Protein AF-A0A645DK52-F1 (afdb_monomer_lite)

Foldseek 3Di:
DPVCCCVVPPLVNDDDDPDPVVVVVVVVVLVPDPCNVVSNVVSVVVVVVPDDPVVVVVVCVVVPDDPVVVPPDDDDPPPPPPPDDDD

pLDDT: mean 84.39, std 19.49, range [41.69, 98.5]

Sequence (87 aa):
MGNFSELEEKYGLLFNYSDSEEALKKAVELIKDPELKKTWGIKRAALLKDKIDVTEFMVKLIEGIPKEERRGKKGVSVSTVSDENHV

Radius of gyration: 21.77 Å; chains: 1; bounding box: 35×36×57 Å

Organism: NCBI:txid1076179

Structure (mmCIF, N/CA/C/O backbone):
data_AF-A0A645DK52-F1
#
_entry.id   AF-A0A645DK52-F1
#
loop_
_atom_site.group_PDB
_atom_site.id
_atom_site.type_symbol
_atom_site.label_atom_id
_atom_site.label_alt_id
_atom_site.label_comp_id
_atom_site.label_asym_id
_atom_site.label_entity_id
_atom_site.label_seq_id
_atom_site.pdbx_PDB_ins_code
_atom_site.Cartn_x
_atom_site.Cartn_y
_atom_site.Cartn_z
_atom_site.occupancy
_atom_site.B_iso_or_equiv
_atom_site.auth_seq_id
_atom_site.auth_comp_id
_atom_site.auth_asym_id
_atom_site.auth_atom_id
_atom_site.pdbx_PDB_model_num
ATOM 1 N N . MET A 1 1 ? 4.493 -16.176 0.493 1.00 60.97 1 MET A N 1
ATOM 2 C CA . MET A 1 1 ? 4.524 -15.169 1.578 1.00 60.97 1 MET A CA 1
ATOM 3 C C . MET A 1 1 ? 3.083 -14.809 1.932 1.00 60.97 1 MET A C 1
ATOM 5 O O . MET A 1 1 ? 2.471 -14.078 1.176 1.00 60.97 1 MET A O 1
ATOM 9 N N . GLY A 1 2 ? 2.507 -15.355 3.011 1.00 76.25 2 GLY A N 1
ATOM 10 C CA . GLY A 1 2 ? 1.070 -15.177 3.307 1.00 76.25 2 GLY A CA 1
ATOM 11 C C . GLY A 1 2 ? 0.689 -13.834 3.945 1.00 76.25 2 GLY A C 1
ATOM 12 O O . GLY A 1 2 ? -0.462 -13.426 3.881 1.00 76.25 2 GLY A O 1
ATOM 13 N N . ASN A 1 3 ? 1.650 -13.121 4.539 1.00 81.75 3 ASN A N 1
ATOM 14 C CA . ASN A 1 3 ? 1.369 -11.880 5.275 1.00 81.75 3 ASN A CA 1
ATOM 15 C C . ASN A 1 3 ? 1.237 -10.647 4.366 1.00 81.75 3 ASN A C 1
ATOM 17 O O . ASN A 1 3 ? 0.830 -9.587 4.832 1.00 81.75 3 ASN A O 1
ATOM 21 N N . PHE A 1 4 ? 1.604 -10.774 3.089 1.00 89.31 4 PHE A N 1
ATOM 22 C CA . PHE A 1 4 ? 1.632 -9.666 2.133 1.00 89.31 4 PHE A CA 1
ATOM 23 C C . PHE A 1 4 ? 0.793 -9.916 0.878 1.00 89.31 4 PHE A C 1
ATOM 25 O O . PHE A 1 4 ? 0.690 -9.018 0.046 1.00 89.31 4 PHE A O 1
ATOM 32 N N . SER A 1 5 ? 0.157 -11.086 0.756 1.00 91.25 5 SER A N 1
ATOM 33 C CA . SER A 1 5 ? -0.690 -11.424 -0.393 1.00 91.25 5 SER A CA 1
ATOM 34 C C . SER A 1 5 ? -1.818 -10.414 -0.571 1.00 91.25 5 SER A C 1
ATOM 36 O O . SER A 1 5 ? -2.122 -10.037 -1.689 1.00 91.25 5 SER A O 1
ATOM 38 N N . GLU A 1 6 ? -2.383 -9.863 0.507 1.00 94.44 6 GLU A N 1
ATOM 39 C CA . GLU A 1 6 ? -3.406 -8.819 0.374 1.00 94.44 6 GLU A CA 1
ATOM 40 C C . GLU A 1 6 ? -2.843 -7.506 -0.211 1.00 94.44 6 GLU A C 1
ATOM 42 O O . GLU A 1 6 ? -3.496 -6.848 -1.022 1.00 94.44 6 GLU A O 1
ATOM 47 N N . LEU A 1 7 ? -1.618 -7.118 0.160 1.00 95.56 7 LEU A N 1
ATOM 48 C CA . LEU A 1 7 ? -0.982 -5.922 -0.401 1.00 95.56 7 LEU A CA 1
ATOM 49 C C . LEU A 1 7 ? -0.688 -6.093 -1.889 1.00 95.56 7 LEU A C 1
ATOM 51 O O . LEU A 1 7 ? -0.832 -5.133 -2.640 1.00 95.56 7 LEU A O 1
ATOM 55 N N . GLU A 1 8 ? -0.291 -7.290 -2.304 1.00 94.50 8 GLU A N 1
ATOM 56 C CA . GLU A 1 8 ? -0.000 -7.616 -3.697 1.00 94.50 8 GLU A CA 1
ATOM 57 C C . GLU A 1 8 ? -1.284 -7.803 -4.518 1.00 94.50 8 GLU A C 1
ATOM 59 O O . GLU A 1 8 ? -1.543 -7.043 -5.449 1.00 94.50 8 GLU A O 1
ATOM 64 N N . GLU A 1 9 ? -2.126 -8.758 -4.131 1.00 93.81 9 GLU A N 1
ATOM 65 C CA . GLU A 1 9 ? -3.275 -9.222 -4.913 1.00 93.81 9 GLU A CA 1
ATOM 66 C C . GLU A 1 9 ? -4.465 -8.258 -4.850 1.00 93.81 9 GLU A C 1
ATOM 68 O O . GLU A 1 9 ? -5.124 -8.021 -5.862 1.00 93.81 9 GLU A O 1
ATOM 73 N N . LYS A 1 10 ? -4.758 -7.687 -3.673 1.00 95.19 10 LYS A N 1
ATOM 74 C CA . LYS A 1 10 ? -5.967 -6.871 -3.469 1.00 95.19 10 LYS A CA 1
ATOM 75 C C . LYS A 1 10 ? -5.714 -5.384 -3.681 1.00 95.19 10 LYS A C 1
ATOM 77 O O . LYS A 1 10 ? -6.522 -4.709 -4.315 1.00 95.19 10 LYS A O 1
ATOM 82 N N . TYR A 1 11 ? -4.617 -4.857 -3.139 1.00 96.62 11 TYR A N 1
ATOM 83 C CA . TYR A 1 11 ? -4.355 -3.412 -3.162 1.00 96.62 11 TYR A CA 1
ATOM 84 C C . TYR A 1 11 ? -3.296 -2.983 -4.187 1.00 96.62 11 TYR A C 1
ATOM 86 O O . TYR A 1 11 ? -3.194 -1.792 -4.490 1.00 96.62 11 TYR A O 1
ATOM 94 N N . GLY A 1 12 ? -2.512 -3.916 -4.740 1.00 96.12 12 GLY A N 1
ATOM 95 C CA . GLY A 1 12 ? -1.441 -3.615 -5.694 1.00 96.12 12 GLY A CA 1
ATOM 96 C C . GLY A 1 12 ? -0.390 -2.642 -5.144 1.00 96.12 12 GLY A C 1
ATOM 97 O O . GLY A 1 12 ? 0.086 -1.774 -5.883 1.00 96.12 12 GLY A O 1
ATOM 98 N N . LEU A 1 13 ? -0.109 -2.734 -3.843 1.00 96.88 13 LEU A N 1
ATOM 99 C CA . LEU A 1 13 ? 0.855 -1.937 -3.073 1.00 96.88 13 LEU A CA 1
ATOM 100 C C . LEU A 1 13 ? 2.206 -2.644 -2.897 1.00 96.88 13 LEU A C 1
ATOM 102 O O . LEU A 1 13 ? 3.138 -2.056 -2.353 1.00 96.88 13 LEU A O 1
ATOM 106 N N . LEU A 1 14 ? 2.314 -3.893 -3.342 1.00 95.50 14 LEU A N 1
ATOM 107 C CA . LEU A 1 14 ? 3.541 -4.672 -3.323 1.00 95.50 14 LEU A CA 1
ATOM 108 C C . LEU A 1 14 ? 3.684 -5.408 -4.653 1.00 95.50 14 LEU A C 1
ATOM 110 O O . LEU A 1 14 ? 2.701 -5.910 -5.189 1.00 95.50 14 LEU A O 1
ATOM 114 N N . PHE A 1 15 ? 4.912 -5.477 -5.152 1.00 95.19 15 PHE A N 1
ATOM 115 C CA . PHE A 1 15 ? 5.289 -6.409 -6.203 1.00 95.19 15 PHE A CA 1
ATOM 116 C C . PHE A 1 15 ? 6.309 -7.380 -5.621 1.00 95.19 15 PHE A C 1
ATOM 118 O O . PHE A 1 15 ? 7.313 -6.938 -5.057 1.00 95.19 15 PHE A O 1
ATOM 125 N N . ASN A 1 16 ? 6.052 -8.678 -5.736 1.00 93.00 16 ASN A N 1
ATOM 126 C CA . ASN A 1 16 ? 6.976 -9.711 -5.302 1.00 93.00 16 ASN A CA 1
ATOM 127 C C . ASN A 1 16 ? 7.600 -10.403 -6.521 1.00 93.00 16 ASN A C 1
ATOM 129 O O . ASN A 1 16 ? 6.894 -10.929 -7.376 1.00 93.00 16 ASN A O 1
ATOM 133 N N . TYR A 1 17 ? 8.929 -10.433 -6.578 1.00 94.94 17 TYR A N 1
ATOM 134 C CA . TYR A 1 17 ? 9.688 -11.079 -7.648 1.00 94.94 17 TYR A CA 1
ATOM 135 C C . TYR A 1 17 ? 10.705 -12.035 -7.031 1.00 94.94 17 TYR A C 1
ATOM 137 O O . TYR A 1 17 ? 11.395 -11.678 -6.075 1.00 94.94 17 TYR A O 1
ATOM 145 N N . SER A 1 18 ? 10.804 -13.252 -7.567 1.00 94.75 18 SER A N 1
ATOM 146 C CA . SER A 1 18 ? 11.876 -14.191 -7.210 1.00 94.75 18 SER A CA 1
ATOM 147 C C . SER A 1 18 ? 13.191 -13.877 -7.926 1.00 94.75 18 SER A C 1
ATOM 149 O O . SER A 1 18 ? 14.249 -14.301 -7.469 1.00 94.75 18 SER A O 1
ATOM 151 N N . ASP A 1 19 ? 13.110 -13.146 -9.038 1.00 97.94 19 ASP A N 1
ATOM 152 C CA . ASP A 1 19 ? 14.229 -12.743 -9.878 1.00 97.94 19 ASP A CA 1
ATOM 153 C C . ASP A 1 19 ? 14.576 -11.260 -9.647 1.00 97.94 19 ASP A C 1
ATOM 155 O O . ASP A 1 19 ? 13.705 -10.382 -9.627 1.00 97.94 19 ASP A O 1
ATOM 159 N N . SER A 1 20 ? 15.861 -10.972 -9.444 1.00 97.50 20 SER A N 1
ATOM 160 C CA . SER A 1 20 ? 16.345 -9.621 -9.158 1.00 97.50 20 SER A CA 1
ATOM 161 C C . SER A 1 20 ? 16.345 -8.700 -10.381 1.00 97.50 20 SER A C 1
ATOM 163 O O . SER A 1 20 ? 16.164 -7.490 -10.220 1.00 97.50 20 SER A O 1
ATOM 165 N N . GLU A 1 21 ? 16.518 -9.228 -11.593 1.00 98.19 21 GLU A N 1
ATOM 166 C CA . GLU A 1 21 ? 16.449 -8.448 -12.829 1.00 98.19 21 GLU A CA 1
ATOM 167 C C . GLU A 1 21 ? 15.013 -7.998 -13.107 1.00 98.19 21 GLU A C 1
ATOM 169 O O . GLU A 1 21 ? 14.785 -6.839 -13.470 1.00 98.19 21 GLU A O 1
ATOM 174 N N . GLU A 1 22 ? 14.028 -8.867 -12.863 1.00 98.00 22 GLU A N 1
ATOM 175 C CA . GLU A 1 22 ? 12.609 -8.507 -12.964 1.00 98.00 22 GLU A CA 1
ATOM 176 C C . GLU A 1 22 ? 12.230 -7.416 -11.956 1.00 98.00 22 GLU A C 1
ATOM 178 O O . GLU A 1 22 ? 11.592 -6.420 -12.323 1.00 98.00 22 GLU A O 1
ATOM 183 N N . ALA A 1 23 ? 12.693 -7.550 -10.708 1.00 97.88 23 ALA A N 1
ATOM 184 C CA . ALA A 1 23 ? 12.487 -6.543 -9.673 1.00 97.88 23 ALA A CA 1
ATOM 185 C C . ALA A 1 23 ? 13.090 -5.186 -10.068 1.00 97.88 23 ALA A C 1
ATOM 187 O O . ALA A 1 23 ? 12.434 -4.145 -9.948 1.00 97.88 23 ALA A O 1
ATOM 188 N N . LEU A 1 24 ? 14.325 -5.186 -10.584 1.00 98.38 24 LEU A N 1
ATOM 189 C CA . LEU A 1 24 ? 15.009 -3.969 -11.016 1.00 98.38 24 LEU A CA 1
ATOM 190 C C . LEU A 1 24 ? 14.298 -3.316 -12.204 1.00 98.38 24 LEU A C 1
ATOM 192 O O . LEU A 1 24 ? 14.091 -2.100 -12.215 1.00 98.38 24 LEU A O 1
ATOM 196 N N . LYS A 1 25 ? 13.872 -4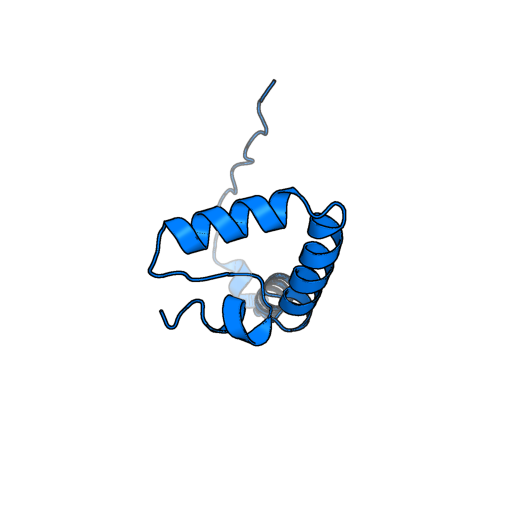.115 -13.187 1.00 98.50 25 LYS A N 1
ATOM 197 C CA . LYS A 1 25 ? 13.107 -3.629 -14.338 1.00 98.50 25 LYS A CA 1
ATOM 198 C C . LYS A 1 25 ? 11.816 -2.954 -13.888 1.00 98.50 25 LYS A C 1
ATOM 200 O O . LYS A 1 25 ? 11.512 -1.860 -14.370 1.00 98.50 25 LYS A O 1
ATOM 205 N N . LYS A 1 26 ? 11.097 -3.552 -12.932 1.00 98.00 26 LYS A N 1
ATOM 206 C CA . LYS A 1 26 ? 9.883 -2.949 -12.380 1.00 98.00 26 LYS A CA 1
ATOM 207 C C . LYS A 1 26 ? 10.181 -1.656 -11.627 1.00 98.00 26 LYS A C 1
ATOM 209 O O . LYS A 1 26 ? 9.469 -0.676 -11.813 1.00 98.00 26 LYS A O 1
ATOM 214 N N . ALA A 1 27 ? 11.245 -1.609 -10.828 1.00 98.00 27 ALA A N 1
ATOM 215 C CA . ALA A 1 27 ? 11.640 -0.390 -10.126 1.00 98.00 27 ALA A CA 1
ATOM 216 C C . ALA A 1 27 ? 11.914 0.772 -11.100 1.00 98.00 27 ALA A C 1
ATOM 218 O O . ALA A 1 27 ? 11.415 1.879 -10.901 1.00 98.00 27 ALA A O 1
ATOM 219 N N . VAL A 1 28 ? 12.641 0.511 -12.191 1.00 98.38 28 VAL A N 1
ATOM 220 C CA . VAL A 1 28 ? 12.909 1.511 -13.238 1.00 98.38 28 VAL A CA 1
ATOM 221 C C . VAL A 1 28 ? 11.628 1.94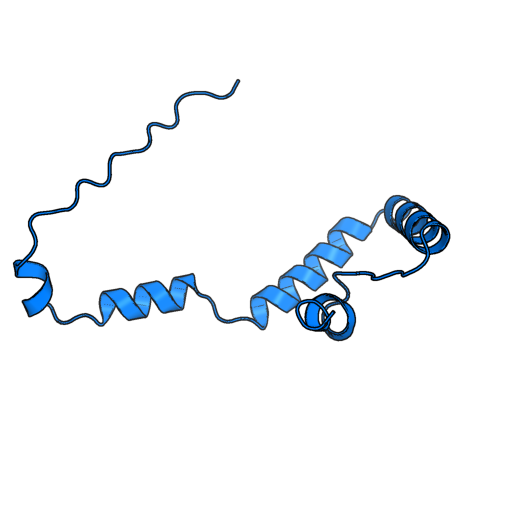1 -13.958 1.00 98.38 28 VAL A C 1
ATOM 223 O O . VAL A 1 28 ? 11.483 3.121 -14.273 1.00 98.38 28 VAL A O 1
ATOM 226 N N . GLU A 1 29 ? 10.704 1.015 -14.223 1.00 98.25 29 GLU A N 1
ATOM 227 C CA . GLU A 1 29 ? 9.381 1.328 -14.781 1.00 98.25 29 GLU A CA 1
ATOM 228 C C . GLU A 1 29 ? 8.610 2.290 -13.867 1.00 98.25 29 GLU A C 1
ATOM 230 O O . GLU A 1 29 ? 8.138 3.323 -14.334 1.00 98.25 29 GLU A O 1
ATOM 235 N N . LEU A 1 30 ? 8.545 1.996 -12.564 1.00 97.94 30 LEU A N 1
ATOM 236 C CA . LEU A 1 30 ? 7.814 2.813 -11.593 1.00 97.94 30 LEU A CA 1
ATOM 237 C C . LEU A 1 30 ? 8.400 4.225 -11.484 1.00 97.94 30 LEU A C 1
ATOM 239 O O . LEU A 1 30 ? 7.652 5.194 -11.506 1.00 97.94 30 LEU A O 1
ATOM 243 N N . ILE A 1 31 ? 9.728 4.366 -11.418 1.00 97.44 31 ILE A N 1
ATOM 244 C CA . ILE A 1 31 ? 10.387 5.680 -11.286 1.00 97.44 31 ILE A CA 1
ATOM 245 C C . ILE A 1 31 ? 10.103 6.596 -12.491 1.00 97.44 31 ILE A C 1
ATOM 247 O O . ILE A 1 31 ? 10.147 7.818 -12.360 1.00 97.44 31 ILE A O 1
ATOM 251 N N . LYS A 1 32 ? 9.802 6.026 -13.662 1.00 98.19 32 LYS A N 1
ATOM 252 C CA . LYS A 1 32 ? 9.478 6.785 -14.878 1.00 98.19 32 LYS A CA 1
ATOM 253 C C . LYS A 1 32 ? 8.022 7.246 -14.945 1.00 98.19 32 LYS A C 1
ATOM 255 O O . LYS A 1 32 ? 7.711 8.059 -15.812 1.00 98.19 32 LYS A O 1
ATOM 260 N N . ASP A 1 33 ? 7.144 6.746 -14.078 1.00 97.94 33 ASP A N 1
ATOM 261 C CA . ASP A 1 33 ? 5.736 7.138 -14.046 1.00 97.94 33 ASP A CA 1
ATOM 262 C C . ASP A 1 33 ? 5.556 8.445 -13.242 1.00 97.94 33 ASP A C 1
ATOM 264 O O . ASP A 1 33 ? 5.697 8.440 -12.013 1.00 97.94 33 ASP A O 1
ATOM 268 N N . PRO A 1 34 ? 5.220 9.579 -13.891 1.00 97.88 34 PRO A N 1
ATOM 269 C CA . PRO A 1 34 ? 5.024 10.849 -13.192 1.00 97.88 34 PRO A CA 1
ATOM 270 C C . PRO A 1 34 ? 3.795 10.842 -12.268 1.00 97.88 34 PRO A C 1
ATOM 272 O O . PRO A 1 34 ? 3.758 11.588 -11.290 1.00 97.88 34 PRO A O 1
ATOM 275 N N . GLU A 1 35 ? 2.808 9.980 -12.526 1.00 98.19 35 GLU A N 1
ATOM 276 C CA . GLU A 1 35 ? 1.581 9.878 -11.731 1.00 98.19 35 GLU A CA 1
ATOM 277 C C . GLU A 1 35 ? 1.693 8.832 -10.612 1.00 98.19 35 GLU A C 1
ATOM 279 O O . GLU A 1 35 ? 0.748 8.654 -9.833 1.00 98.19 35 GLU A O 1
ATOM 284 N N . LEU A 1 36 ? 2.850 8.170 -10.468 1.00 97.94 36 LEU A N 1
ATOM 285 C CA . LEU A 1 36 ? 3.053 7.058 -9.537 1.00 97.94 36 LEU A CA 1
ATOM 286 C C . LEU A 1 36 ? 2.569 7.398 -8.125 1.00 97.94 36 LEU A C 1
ATOM 288 O O . LEU A 1 36 ? 1.806 6.647 -7.515 1.00 97.94 36 LEU A O 1
ATOM 292 N N . LYS A 1 37 ? 2.967 8.566 -7.611 1.00 97.75 37 LYS A N 1
ATOM 293 C CA . LYS A 1 37 ? 2.625 9.008 -6.252 1.00 97.75 37 LYS A CA 1
ATOM 294 C C . LYS A 1 37 ? 1.115 9.148 -6.056 1.00 97.75 37 LYS A C 1
ATOM 296 O O . LYS A 1 37 ? 0.594 8.769 -5.007 1.00 97.75 37 LYS A O 1
ATOM 301 N N . LYS A 1 38 ? 0.408 9.664 -7.063 1.00 98.38 38 LYS A N 1
ATOM 302 C CA . LYS A 1 38 ? -1.050 9.816 -7.035 1.00 98.38 38 LYS A CA 1
ATOM 303 C C . LYS A 1 38 ? -1.731 8.452 -7.062 1.00 98.38 38 LYS A C 1
ATOM 305 O O . LYS A 1 38 ? -2.572 8.176 -6.209 1.00 98.38 38 LYS A O 1
ATOM 310 N N . THR A 1 39 ? -1.320 7.580 -7.980 1.00 97.94 39 THR A N 1
ATOM 311 C CA . THR A 1 39 ? -1.862 6.220 -8.109 1.00 97.94 39 THR A CA 1
ATOM 312 C C . THR A 1 39 ? -1.663 5.412 -6.825 1.00 97.94 39 THR A C 1
ATOM 314 O O . THR A 1 39 ? -2.595 4.775 -6.335 1.00 97.94 39 THR A O 1
ATOM 317 N N . TRP A 1 40 ? -0.478 5.483 -6.215 1.00 98.06 40 TRP A N 1
ATOM 318 C CA . TRP A 1 40 ? -0.193 4.818 -4.941 1.00 98.06 40 TRP A CA 1
ATOM 319 C C . TR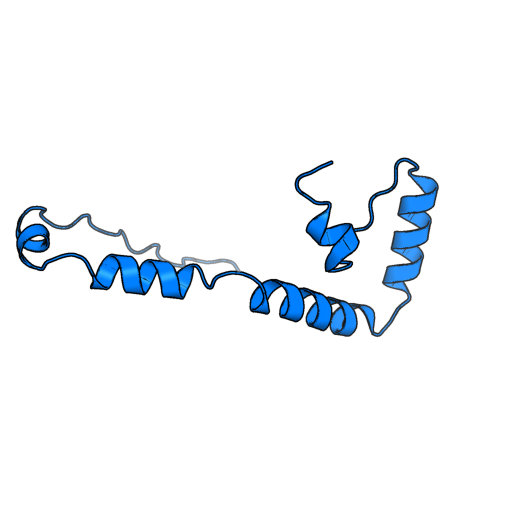P A 1 40 ? -0.950 5.434 -3.764 1.00 98.06 40 TRP A C 1
ATOM 321 O O . TRP A 1 40 ? -1.400 4.707 -2.879 1.00 98.06 40 TRP A O 1
ATOM 331 N N . GLY A 1 41 ? -1.160 6.753 -3.771 1.00 98.38 41 GLY A N 1
ATOM 332 C CA . GLY A 1 41 ? -2.018 7.430 -2.800 1.00 98.38 41 GLY A CA 1
ATOM 333 C C . GLY A 1 41 ? -3.452 6.894 -2.815 1.00 98.38 41 GLY A C 1
ATOM 334 O O . GLY A 1 41 ? -4.004 6.604 -1.754 1.00 98.38 41 GLY A O 1
ATOM 335 N N . ILE A 1 42 ? -4.023 6.683 -4.006 1.00 98.38 42 ILE A N 1
ATOM 336 C CA . ILE A 1 42 ? -5.368 6.108 -4.177 1.00 98.38 42 ILE A CA 1
ATOM 337 C C . ILE A 1 42 ? -5.417 4.667 -3.650 1.00 98.38 42 ILE A C 1
ATOM 339 O O . ILE A 1 42 ? -6.306 4.332 -2.868 1.00 98.38 42 ILE A O 1
ATOM 343 N 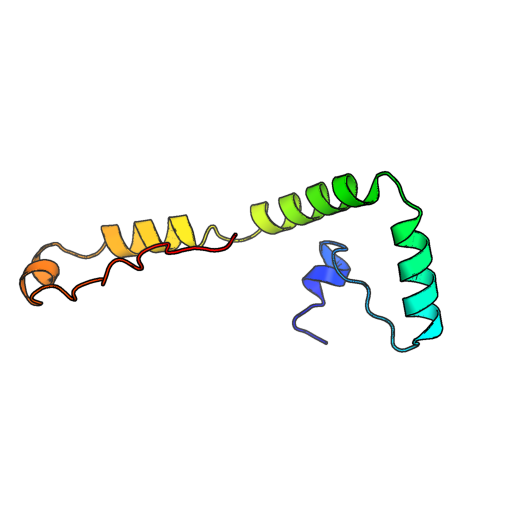N . LYS A 1 43 ? -4.435 3.830 -4.008 1.00 98.12 43 LYS A N 1
ATOM 344 C CA . LYS A 1 43 ? -4.334 2.444 -3.512 1.00 98.12 43 LYS A CA 1
ATOM 345 C C . LYS A 1 43 ? -4.233 2.382 -1.985 1.00 98.12 43 LYS A C 1
ATOM 347 O O . LYS A 1 43 ? -4.939 1.608 -1.341 1.00 98.12 43 LYS A O 1
ATOM 352 N N . ARG A 1 44 ? -3.402 3.244 -1.388 1.00 97.69 44 ARG A N 1
ATOM 353 C CA . ARG A 1 44 ? -3.262 3.363 0.071 1.00 97.69 44 ARG A CA 1
ATOM 354 C C . ARG A 1 44 ? -4.564 3.811 0.730 1.00 97.69 44 ARG A C 1
ATOM 356 O O . ARG A 1 44 ? -4.927 3.269 1.768 1.00 97.69 44 ARG A O 1
ATOM 363 N N . ALA A 1 45 ? -5.263 4.785 0.149 1.00 97.62 45 ALA A N 1
ATOM 364 C CA . ALA A 1 45 ? -6.549 5.244 0.667 1.00 97.62 45 ALA A CA 1
ATOM 365 C C . ALA A 1 45 ? -7.604 4.127 0.642 1.00 97.62 45 ALA A C 1
ATOM 367 O O . ALA A 1 45 ? -8.361 3.990 1.599 1.00 97.62 45 ALA A O 1
ATOM 368 N N . ALA A 1 46 ? -7.612 3.296 -0.407 1.00 97.50 46 ALA A N 1
ATOM 369 C CA . ALA A 1 46 ? -8.489 2.132 -0.486 1.00 97.50 46 ALA A CA 1
ATOM 370 C C . ALA A 1 46 ? -8.196 1.112 0.628 1.00 97.50 46 ALA A C 1
ATOM 372 O O . ALA A 1 46 ? -9.125 0.696 1.312 1.00 97.50 46 ALA A O 1
ATOM 373 N N . LEU A 1 47 ? -6.919 0.779 0.871 1.00 96.38 47 LEU A N 1
ATOM 374 C CA . LEU A 1 47 ? -6.514 -0.084 1.991 1.00 96.38 47 LEU A CA 1
ATOM 375 C C . LEU A 1 47 ? -6.987 0.481 3.334 1.00 96.38 47 LEU A C 1
ATOM 377 O O . LEU A 1 47 ? -7.625 -0.227 4.103 1.00 96.38 47 LEU A O 1
ATOM 381 N N . LEU A 1 48 ? -6.692 1.752 3.616 1.00 95.38 48 LEU A N 1
ATOM 382 C CA . LEU A 1 48 ? -7.032 2.365 4.903 1.00 95.38 48 LEU A CA 1
ATOM 383 C C . LEU A 1 48 ? -8.542 2.429 5.142 1.00 95.38 48 LEU A C 1
ATOM 385 O O . LEU A 1 48 ? -8.973 2.236 6.270 1.00 95.38 48 LEU A O 1
ATOM 389 N N . LYS A 1 49 ? -9.337 2.662 4.093 1.00 95.50 49 LYS A N 1
ATOM 390 C CA . LYS A 1 49 ? -10.801 2.675 4.185 1.00 95.50 49 LYS A CA 1
ATOM 391 C C . LYS A 1 49 ? -11.389 1.288 4.468 1.00 95.50 49 LYS A C 1
ATOM 393 O O . LYS A 1 49 ? -12.418 1.190 5.126 1.00 95.50 49 LYS A O 1
ATOM 398 N N . ASP A 1 50 ? -10.762 0.240 3.944 1.00 96.06 50 ASP A N 1
ATOM 399 C CA . ASP A 1 50 ? -11.203 -1.147 4.129 1.00 96.06 50 ASP A CA 1
ATOM 400 C C . ASP A 1 50 ? -10.844 -1.714 5.511 1.00 96.06 50 ASP A C 1
ATOM 402 O O . ASP A 1 50 ? -11.451 -2.690 5.958 1.00 96.06 50 ASP A O 1
ATOM 406 N N . LYS A 1 51 ? -9.814 -1.168 6.168 1.00 94.44 51 LYS A N 1
ATOM 407 C CA . LYS A 1 51 ? -9.346 -1.645 7.473 1.00 94.44 51 LYS A CA 1
ATOM 408 C C . LYS A 1 51 ? -10.056 -0.929 8.615 1.00 94.44 51 LYS A C 1
ATOM 410 O O . LYS A 1 51 ? -10.522 0.196 8.481 1.00 94.44 51 LYS A O 1
ATOM 415 N N . ILE A 1 52 ? -10.124 -1.609 9.759 1.00 92.81 52 ILE A N 1
ATOM 416 C CA . ILE A 1 52 ? -10.660 -1.020 10.985 1.00 92.81 52 ILE A CA 1
ATOM 417 C C . ILE A 1 52 ? -9.831 0.203 11.382 1.00 92.81 52 ILE A C 1
ATOM 419 O O . ILE A 1 52 ? -8.598 0.153 11.394 1.00 92.81 52 ILE A O 1
ATOM 423 N N . ASP A 1 53 ? -10.513 1.284 11.749 1.00 93.44 53 ASP A N 1
ATOM 424 C CA . ASP A 1 53 ? -9.876 2.413 12.409 1.00 93.44 53 ASP A CA 1
ATOM 425 C C . ASP A 1 53 ? -9.497 1.994 13.837 1.00 93.44 53 ASP A C 1
ATOM 427 O O . ASP A 1 53 ? -10.324 1.937 14.752 1.00 93.44 53 ASP A O 1
ATOM 431 N N . VAL A 1 54 ? -8.225 1.637 14.016 1.00 94.19 54 VAL A N 1
ATOM 432 C CA . VAL A 1 54 ? -7.694 1.200 15.312 1.00 94.19 54 VAL A CA 1
ATOM 433 C C . VAL A 1 54 ? -7.761 2.332 16.335 1.00 94.19 54 VAL A C 1
ATOM 435 O O . VAL A 1 54 ? -7.964 2.068 17.518 1.00 94.19 54 VAL A O 1
ATOM 438 N N . THR A 1 55 ? -7.632 3.588 15.908 1.00 94.81 55 THR A N 1
ATOM 439 C CA . THR A 1 55 ? -7.727 4.739 16.807 1.00 94.81 55 THR A CA 1
ATOM 440 C C . THR A 1 55 ? -9.142 4.863 17.351 1.00 94.81 55 THR A C 1
ATOM 442 O O . THR A 1 55 ? -9.318 4.907 18.568 1.00 94.81 55 THR A O 1
ATOM 445 N N . GLU A 1 56 ? -10.153 4.842 16.482 1.00 95.19 56 GLU A N 1
ATOM 446 C CA . GLU A 1 56 ? -11.557 4.877 16.900 1.00 95.19 56 GLU A CA 1
ATOM 447 C C . GLU A 1 56 ? -11.902 3.681 17.799 1.00 95.19 56 GLU A C 1
ATOM 449 O O . GLU A 1 56 ? -12.554 3.839 18.834 1.00 95.19 56 GLU A O 1
ATOM 454 N N . PHE A 1 57 ? -11.422 2.486 17.443 1.00 95.69 57 PHE A N 1
ATOM 455 C CA . PHE A 1 57 ? -11.585 1.288 18.262 1.00 95.69 57 PHE A CA 1
ATOM 456 C C . PHE A 1 57 ? -11.002 1.469 19.672 1.00 95.69 57 PHE A C 1
ATOM 458 O O . PHE A 1 57 ? -11.685 1.190 20.658 1.00 95.69 57 PHE A O 1
ATOM 465 N N . MET A 1 58 ? -9.769 1.971 19.787 1.00 96.62 58 MET A N 1
ATOM 466 C CA . MET A 1 58 ? -9.103 2.180 21.077 1.00 96.62 58 MET A CA 1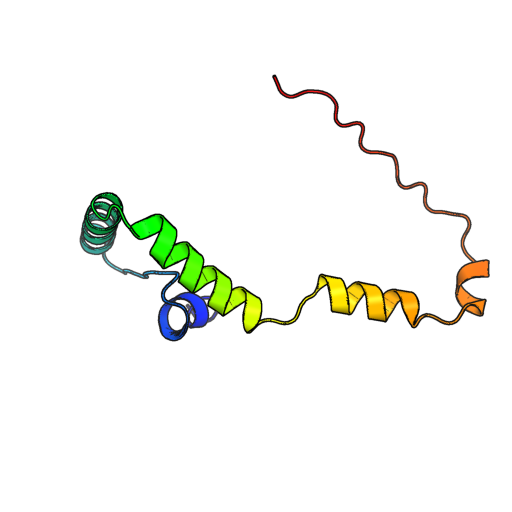
ATOM 467 C C . MET A 1 58 ? -9.789 3.264 21.914 1.00 96.62 58 MET A C 1
ATOM 469 O O . MET A 1 58 ? -9.922 3.094 23.126 1.00 96.62 58 MET A O 1
ATOM 473 N N . VAL A 1 59 ? -10.263 4.348 21.290 1.00 96.44 59 VAL A N 1
ATOM 474 C CA . VAL A 1 59 ? -11.041 5.393 21.976 1.00 96.44 59 VAL A CA 1
ATOM 475 C C . VAL A 1 59 ? -12.309 4.793 22.578 1.00 96.44 59 VAL A C 1
ATOM 477 O O . VAL A 1 59 ? -12.504 4.883 23.789 1.00 96.44 59 VAL A O 1
ATOM 480 N N . LYS A 1 60 ? -13.111 4.085 21.772 1.00 94.38 60 LYS A N 1
ATOM 481 C CA . LYS A 1 60 ? -14.337 3.418 22.243 1.00 94.38 60 LYS A CA 1
ATOM 482 C C . LYS A 1 60 ? -14.054 2.418 23.361 1.00 94.38 60 LYS A C 1
ATOM 484 O O . LYS A 1 60 ? -14.804 2.351 24.333 1.00 94.38 60 LYS A O 1
ATOM 489 N N . LEU A 1 61 ? -12.965 1.658 23.238 1.00 94.81 61 LEU A N 1
ATOM 490 C CA . LEU A 1 61 ? -12.544 0.693 24.248 1.00 94.81 61 LEU A CA 1
ATOM 491 C C . LEU A 1 61 ? -12.246 1.377 25.589 1.00 94.81 61 LEU A C 1
ATOM 493 O O . LEU A 1 61 ? -12.732 0.928 26.623 1.00 94.81 61 LEU A O 1
ATOM 497 N N . ILE A 1 62 ? -11.472 2.466 25.580 1.00 94.94 62 ILE A N 1
ATOM 498 C CA . ILE A 1 62 ? -11.089 3.198 26.794 1.00 94.94 62 ILE A CA 1
ATOM 499 C C . ILE A 1 62 ? -12.294 3.922 27.404 1.00 94.94 62 ILE A C 1
ATOM 501 O O . ILE A 1 62 ? -12.467 3.914 28.625 1.00 94.94 62 ILE A O 1
ATOM 505 N N . GLU A 1 63 ? -13.135 4.551 26.584 1.00 93.62 63 GLU A N 1
ATOM 506 C CA . GLU A 1 63 ? -14.343 5.249 27.037 1.00 93.62 63 GLU A CA 1
ATOM 507 C C . GLU A 1 63 ? -15.355 4.296 27.681 1.00 93.62 63 GLU A C 1
ATOM 509 O O . GLU A 1 63 ? -15.975 4.656 28.682 1.00 93.62 63 GLU A O 1
ATOM 514 N N . GLY A 1 64 ? -15.453 3.063 27.176 1.00 90.88 64 GLY A N 1
ATOM 515 C CA . GLY A 1 64 ? -16.333 2.019 27.703 1.00 90.88 64 GLY A CA 1
ATOM 516 C C . GLY A 1 64 ? -15.941 1.447 29.072 1.00 90.88 64 GLY A C 1
ATOM 517 O O . GLY A 1 64 ? -16.734 0.711 29.656 1.00 90.88 64 GLY A O 1
ATOM 518 N N . ILE A 1 65 ? -14.760 1.774 29.615 1.00 90.69 65 ILE A N 1
ATOM 519 C CA . ILE A 1 65 ? -14.325 1.296 30.939 1.00 90.69 65 ILE A CA 1
ATOM 520 C C . ILE A 1 65 ? -15.176 1.962 32.045 1.00 90.69 65 ILE A C 1
ATOM 522 O O . ILE A 1 65 ? -15.195 3.202 32.123 1.00 90.69 65 ILE A O 1
ATOM 526 N N . PRO A 1 66 ? -15.841 1.186 32.932 1.00 85.06 66 PRO A N 1
ATOM 527 C CA . PRO A 1 66 ? -16.621 1.711 34.053 1.00 85.06 66 PRO A CA 1
ATOM 528 C C . PRO A 1 66 ? -15.809 2.654 34.952 1.00 85.06 66 PRO A C 1
ATOM 530 O O . PRO A 1 66 ? -14.615 2.469 35.193 1.00 85.06 66 PRO A O 1
ATOM 533 N N . LYS A 1 67 ? -16.452 3.708 35.466 1.00 67.88 67 LYS A N 1
ATOM 534 C CA . LYS A 1 67 ? -15.769 4.759 36.241 1.00 67.88 67 LYS A CA 1
ATOM 535 C C . LYS A 1 67 ? -15.212 4.261 37.581 1.00 67.88 67 LYS A C 1
ATOM 537 O O . LYS A 1 67 ? -14.216 4.817 38.043 1.00 67.88 67 LYS A O 1
ATOM 542 N N . GLU A 1 68 ? -15.773 3.207 38.166 1.00 62.06 68 GLU A N 1
ATOM 543 C CA . GLU A 1 68 ? -15.323 2.618 39.433 1.00 62.06 68 GLU A CA 1
ATOM 544 C C . GLU A 1 68 ? -13.887 2.048 39.385 1.00 62.06 68 GLU A C 1
ATOM 546 O O . GLU A 1 68 ? -13.190 2.087 40.398 1.00 62.06 68 GLU A O 1
ATOM 551 N N . GLU A 1 69 ? -13.376 1.629 38.221 1.00 58.00 69 GLU A N 1
ATOM 552 C CA . GLU A 1 69 ? -11.996 1.124 38.059 1.00 58.00 69 GLU A CA 1
ATOM 553 C C . GLU A 1 69 ? -10.946 2.232 37.878 1.00 58.00 69 GLU A C 1
ATOM 555 O O . GLU A 1 69 ? -9.747 2.005 38.066 1.00 58.00 69 GLU A O 1
ATOM 560 N N . ARG A 1 70 ? -11.371 3.471 37.590 1.00 56.06 70 ARG A N 1
ATOM 561 C CA . ARG A 1 70 ? -10.461 4.622 37.434 1.00 56.06 70 ARG A CA 1
ATOM 562 C C . ARG A 1 70 ? -9.952 5.182 38.766 1.00 56.06 70 ARG A C 1
ATOM 564 O O . ARG A 1 70 ? -9.016 5.976 38.777 1.00 56.06 70 ARG A O 1
ATOM 571 N N . ARG A 1 71 ? -10.536 4.776 39.899 1.00 52.53 71 ARG A N 1
ATOM 572 C CA . ARG A 1 71 ? -10.221 5.323 41.234 1.00 52.53 71 ARG A CA 1
ATOM 573 C C . ARG A 1 71 ? -9.080 4.612 41.978 1.00 52.53 71 ARG A C 1
ATOM 575 O O . ARG A 1 71 ? -8.746 5.022 43.085 1.00 52.53 71 ARG A O 1
ATOM 582 N N . GLY A 1 72 ? -8.470 3.581 41.386 1.00 56.31 72 GLY A N 1
ATOM 583 C CA . GLY A 1 72 ? -7.545 2.676 42.085 1.00 56.31 72 GLY A CA 1
ATOM 584 C C . GLY A 1 72 ? -6.060 2.731 41.709 1.00 56.31 72 GLY A C 1
ATOM 585 O O . GLY A 1 72 ? -5.279 2.004 42.316 1.00 56.31 72 GLY A O 1
ATOM 586 N N . LYS A 1 73 ? -5.619 3.542 40.738 1.00 53.69 73 LYS A N 1
ATOM 587 C CA . LYS A 1 73 ? -4.189 3.625 40.381 1.00 53.69 73 LYS A CA 1
ATOM 588 C C . LYS A 1 73 ? -3.753 5.082 40.276 1.00 53.69 73 LYS A C 1
ATOM 590 O O . LYS A 1 73 ? -4.093 5.772 39.321 1.00 53.69 73 LYS A O 1
ATOM 595 N N . LYS A 1 74 ? -3.014 5.541 41.297 1.00 46.91 74 LYS A N 1
ATOM 596 C CA . LYS A 1 74 ? -2.228 6.785 41.265 1.00 46.91 74 LYS A CA 1
ATOM 597 C C . LYS A 1 74 ? -1.482 6.850 39.927 1.00 46.91 74 LYS A C 1
ATOM 599 O O . LYS A 1 74 ? -0.890 5.852 39.521 1.00 46.91 74 LYS A O 1
ATOM 604 N N . GLY A 1 75 ? -1.601 7.990 39.247 1.00 49.91 75 GLY A N 1
ATOM 605 C CA . GLY A 1 75 ? -1.230 8.169 37.847 1.00 49.91 75 GLY A CA 1
ATOM 606 C C . GLY A 1 75 ? 0.147 7.615 37.493 1.00 49.91 75 GLY A C 1
ATOM 607 O O . GLY A 1 75 ? 1.128 7.867 38.188 1.00 49.91 75 GLY A O 1
ATOM 608 N N . VAL A 1 76 ? 0.216 6.888 36.378 1.00 54.09 76 VAL A N 1
ATOM 609 C CA . VAL A 1 76 ? 1.477 6.726 35.657 1.00 54.09 76 VAL A CA 1
ATOM 610 C C . VAL A 1 76 ? 1.798 8.099 35.079 1.00 54.09 76 VAL A C 1
ATOM 612 O O . VAL A 1 76 ? 1.027 8.629 34.279 1.00 54.09 76 VAL A O 1
ATOM 615 N N . SER A 1 77 ? 2.898 8.701 35.526 1.00 51.44 77 SER A N 1
ATOM 616 C CA . SER A 1 77 ? 3.444 9.899 34.902 1.00 51.44 77 SER A CA 1
ATOM 617 C C . SER A 1 77 ? 3.816 9.548 33.465 1.00 51.44 77 SER A C 1
ATOM 619 O O . SER A 1 77 ? 4.816 8.870 33.229 1.00 51.44 77 SER A O 1
ATOM 621 N N . VAL A 1 78 ? 3.007 9.984 32.502 1.00 51.53 78 VAL A N 1
ATOM 622 C CA . VAL A 1 78 ? 3.466 10.090 31.120 1.00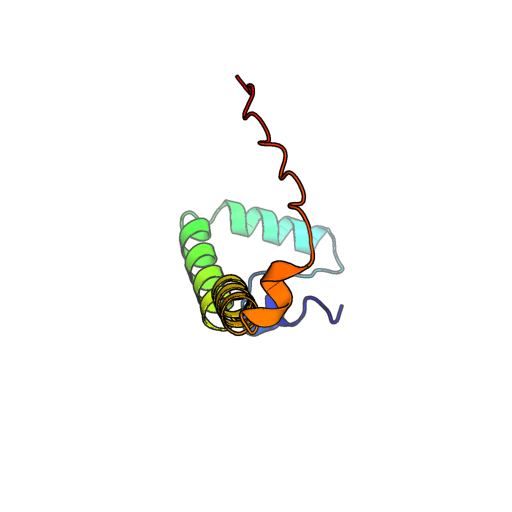 51.53 78 VAL A CA 1
ATOM 623 C C . VAL A 1 78 ? 4.478 11.224 31.144 1.00 51.53 78 VAL A C 1
ATOM 625 O O . VAL A 1 78 ? 4.106 12.392 31.230 1.00 51.53 78 VAL A O 1
ATOM 628 N N . SER A 1 79 ? 5.762 10.878 31.190 1.00 47.72 79 SER A N 1
ATOM 629 C CA . SER A 1 79 ? 6.826 11.841 30.956 1.00 47.72 79 SER A CA 1
ATOM 630 C C . SER A 1 79 ? 6.589 12.427 29.572 1.00 47.72 79 SER A C 1
ATOM 632 O O . SER A 1 79 ? 6.638 11.703 28.577 1.00 47.72 79 SER A O 1
ATOM 634 N N . THR A 1 80 ? 6.277 13.719 29.529 1.00 42.75 80 THR A N 1
ATOM 635 C CA . THR A 1 80 ? 6.388 14.553 28.337 1.00 42.75 80 THR A CA 1
ATOM 636 C C . THR A 1 80 ? 7.713 14.231 27.664 1.00 42.75 80 THR A C 1
ATOM 638 O O . THR A 1 80 ? 8.773 14.486 28.234 1.00 42.75 80 THR A O 1
ATOM 641 N N . VAL A 1 81 ? 7.650 13.618 26.483 1.00 52.47 81 VAL A N 1
ATOM 642 C CA . VAL A 1 81 ? 8.784 13.601 25.567 1.00 52.47 81 VAL A CA 1
ATOM 643 C C . VAL A 1 81 ? 8.916 15.046 25.118 1.00 52.47 81 VAL A C 1
ATOM 645 O O . VAL A 1 81 ? 8.063 15.553 24.395 1.00 52.47 81 VAL A O 1
ATOM 648 N N . SER A 1 82 ? 9.903 15.744 25.672 1.00 44.19 82 SER A N 1
ATOM 649 C CA . SER A 1 82 ? 10.321 17.037 25.157 1.00 44.19 82 SER A CA 1
ATOM 650 C C . SER A 1 82 ? 10.769 16.807 23.718 1.00 44.19 82 SER A C 1
ATOM 652 O O . SER A 1 82 ? 11.745 16.091 23.489 1.00 44.19 82 SER A O 1
ATOM 654 N N . ASP A 1 83 ? 10.040 17.371 22.757 1.00 51.69 83 ASP A N 1
ATOM 655 C CA . ASP A 1 83 ? 10.520 17.522 21.386 1.00 51.69 83 ASP A CA 1
ATOM 656 C C . ASP A 1 83 ? 11.692 18.512 21.415 1.00 51.69 83 ASP A C 1
ATOM 658 O O . ASP A 1 83 ? 11.547 19.710 21.178 1.00 51.69 83 ASP A O 1
ATOM 662 N N . GLU A 1 84 ? 12.866 18.009 21.786 1.00 51.00 84 GLU A N 1
ATOM 663 C CA . GLU A 1 84 ? 14.130 18.700 21.616 1.00 51.00 84 GLU A CA 1
ATOM 664 C C . GLU A 1 84 ? 14.754 18.243 20.299 1.00 51.00 84 GLU A C 1
ATOM 666 O O . GLU A 1 84 ? 15.229 17.119 20.167 1.00 51.00 84 GLU A O 1
ATOM 671 N N . ASN A 1 85 ? 14.774 19.182 19.354 1.00 44.69 85 ASN A N 1
ATOM 672 C CA . ASN A 1 85 ? 15.788 19.350 18.319 1.00 44.69 85 ASN A CA 1
ATOM 673 C C . ASN A 1 85 ? 16.035 18.187 17.346 1.00 44.69 85 ASN A C 1
ATOM 675 O O . ASN A 1 85 ? 16.823 17.284 17.608 1.00 44.69 85 ASN A O 1
ATOM 679 N N . HIS A 1 86 ? 15.583 18.380 16.106 1.00 44.00 86 HIS A N 1
ATOM 680 C CA . HIS A 1 86 ? 16.447 18.119 14.957 1.00 44.00 86 HIS A CA 1
ATOM 681 C C . HIS A 1 86 ? 16.310 19.249 13.926 1.00 44.00 86 HIS A C 1
ATOM 683 O O . HIS A 1 86 ? 15.275 19.382 13.282 1.00 44.00 86 HIS A O 1
ATOM 689 N N . VAL A 1 87 ? 17.370 20.071 13.916 1.00 41.69 87 VAL A N 1
ATOM 690 C CA . VAL A 1 87 ? 17.990 20.890 12.849 1.00 41.69 87 VAL A CA 1
ATOM 691 C C . VAL A 1 87 ? 17.173 21.155 11.586 1.00 41.69 87 VAL A C 1
ATOM 693 O O . VAL A 1 87 ? 16.867 20.182 10.865 1.00 41.69 87 VAL A O 1
#

Secondary structure (DSSP, 8-state):
-TTSHIIIIIT------SSHHHHHHHHHHHHT-TTHHHHHHHHHHHHHHHS--HHHHHHHHHHTS-GGGGGSS--------------